Protein AF-A0A8J6CN03-F1 (afdb_monomer)

Structure (mmCIF, N/CA/C/O backbone):
data_AF-A0A8J6CN03-F1
#
_entry.id   AF-A0A8J6CN03-F1
#
loop_
_atom_site.group_PDB
_atom_site.id
_atom_site.type_symbol
_atom_site.label_atom_id
_atom_site.label_alt_id
_atom_site.label_comp_id
_atom_site.label_asym_id
_atom_site.label_entity_id
_atom_site.label_seq_id
_atom_site.pdbx_PDB_ins_code
_atom_site.Cartn_x
_atom_site.Cartn_y
_atom_site.Cartn_z
_atom_site.occupancy
_atom_site.B_iso_or_equiv
_atom_site.auth_seq_id
_atom_site.auth_comp_id
_atom_site.auth_asym_id
_atom_site.auth_atom_id
_atom_site.pdbx_PDB_model_num
ATOM 1 N N . MET A 1 1 ? 6.584 -1.776 4.196 1.00 51.19 1 MET A N 1
ATOM 2 C CA . MET A 1 1 ? 5.212 -1.375 3.812 1.00 51.19 1 MET A CA 1
ATOM 3 C C . MET A 1 1 ? 4.211 -2.172 4.649 1.00 51.19 1 MET A C 1
ATOM 5 O O . MET A 1 1 ? 4.567 -3.265 5.088 1.00 51.19 1 MET A O 1
ATOM 9 N N . PRO A 1 2 ? 3.038 -1.607 4.982 1.00 54.53 2 PRO A N 1
ATOM 10 C CA . PRO A 1 2 ? 2.039 -2.285 5.807 1.00 54.53 2 PRO A CA 1
ATOM 11 C C . PRO A 1 2 ? 1.389 -3.429 5.027 1.00 54.53 2 PRO A C 1
ATOM 13 O O . PRO A 1 2 ? 1.071 -3.254 3.856 1.00 54.53 2 PRO A O 1
ATOM 16 N N . ARG A 1 3 ? 1.198 -4.578 5.688 1.00 66.00 3 ARG A N 1
ATOM 17 C CA . ARG A 1 3 ? 0.538 -5.772 5.122 1.00 66.00 3 ARG A CA 1
ATOM 18 C C . ARG A 1 3 ? -0.981 -5.706 5.140 1.00 66.00 3 ARG A C 1
ATOM 20 O O . ARG A 1 3 ? -1.628 -6.463 4.434 1.00 66.00 3 ARG A O 1
ATOM 27 N N . PHE A 1 4 ? -1.512 -4.804 5.948 1.00 80.81 4 PHE A N 1
ATOM 28 C CA . PHE A 1 4 ? -2.929 -4.660 6.191 1.00 80.81 4 PHE A CA 1
ATOM 29 C C . PHE A 1 4 ? -3.257 -3.180 6.238 1.00 80.81 4 PHE A C 1
ATOM 31 O O . PHE A 1 4 ? -2.470 -2.369 6.743 1.00 80.81 4 PHE A O 1
ATOM 38 N N . TYR A 1 5 ? -4.429 -2.845 5.723 1.00 88.44 5 TYR A N 1
ATOM 39 C CA . TYR A 1 5 ? -4.986 -1.510 5.808 1.00 88.44 5 TYR A CA 1
ATOM 40 C C . TYR A 1 5 ? -6.276 -1.582 6.607 1.00 88.44 5 TYR A C 1
ATOM 42 O O . TYR A 1 5 ? -7.018 -2.558 6.527 1.00 88.44 5 TYR A O 1
ATOM 50 N N . ALA A 1 6 ? -6.539 -0.547 7.392 1.00 91.38 6 ALA A N 1
ATOM 51 C CA . ALA A 1 6 ? -7.754 -0.455 8.177 1.00 91.38 6 ALA A CA 1
ATOM 52 C C . ALA A 1 6 ? -8.271 0.979 8.172 1.00 91.38 6 ALA A C 1
ATOM 54 O O . ALA A 1 6 ? -7.503 1.944 8.188 1.00 91.38 6 ALA A O 1
ATOM 55 N N . ARG A 1 7 ? -9.594 1.115 8.185 1.00 91.69 7 ARG A N 1
ATOM 56 C CA . ARG A 1 7 ? -10.281 2.386 8.379 1.00 91.69 7 ARG A CA 1
ATOM 57 C C . ARG A 1 7 ? -10.673 2.527 9.842 1.00 91.69 7 ARG A C 1
ATOM 59 O O . ARG A 1 7 ? -11.460 1.732 10.348 1.00 91.69 7 ARG A O 1
ATOM 66 N N . ILE A 1 8 ? -10.211 3.593 10.489 1.00 92.06 8 ILE A N 1
ATOM 67 C CA . ILE A 1 8 ? -10.719 3.991 11.806 1.00 92.06 8 ILE A CA 1
ATOM 68 C C . ILE A 1 8 ? -12.149 4.515 11.628 1.00 92.06 8 ILE A C 1
ATOM 70 O O . ILE A 1 8 ? -12.398 5.437 10.849 1.00 92.06 8 ILE A O 1
ATOM 74 N N . ARG A 1 9 ? -13.107 3.892 12.319 1.00 92.00 9 ARG A N 1
ATOM 75 C CA . ARG A 1 9 ? -14.537 4.238 12.273 1.00 92.00 9 ARG A CA 1
ATOM 76 C C . ARG A 1 9 ? -14.964 5.100 13.439 1.00 92.00 9 ARG A C 1
ATOM 78 O O . ARG A 1 9 ? -15.794 5.986 13.270 1.00 92.00 9 ARG A O 1
ATOM 85 N N . LYS A 1 10 ? -14.448 4.786 14.623 1.00 92.00 10 LYS A N 1
ATOM 86 C CA . LYS A 1 10 ? -14.819 5.454 15.863 1.00 92.00 10 LYS A CA 1
ATOM 87 C C . LYS A 1 10 ? -13.639 5.447 16.816 1.00 92.00 10 LYS A C 1
ATOM 89 O O . LYS A 1 10 ? -12.946 4.439 16.931 1.00 92.00 10 LYS A O 1
ATOM 94 N N . ILE A 1 11 ? -13.471 6.566 17.504 1.00 90.88 11 ILE A N 1
ATOM 95 C CA . ILE A 1 11 ? -12.584 6.709 18.651 1.00 90.88 11 ILE A CA 1
ATOM 96 C C . ILE A 1 11 ? -13.496 6.757 19.875 1.00 90.88 11 ILE A C 1
ATOM 98 O O . ILE A 1 11 ? -14.453 7.534 19.894 1.00 90.88 11 ILE A O 1
ATOM 102 N N . PHE A 1 12 ? -13.270 5.881 20.849 1.00 89.19 12 PHE A N 1
ATOM 103 C CA . PHE A 1 12 ? -14.010 5.907 22.107 1.00 89.19 12 PHE A CA 1
ATOM 104 C C . PHE A 1 12 ? -13.306 6.842 23.095 1.00 89.19 12 PHE A C 1
ATOM 106 O O . PHE A 1 12 ? -12.087 6.975 23.075 1.00 89.19 12 PHE A O 1
ATOM 113 N N . SER A 1 13 ? -14.084 7.519 23.936 1.00 78.69 13 SER A N 1
ATOM 114 C CA . SER A 1 13 ? -13.605 8.579 24.831 1.00 78.69 13 SER A CA 1
ATOM 115 C C . SER A 1 13 ? -12.871 8.069 26.079 1.00 78.69 13 SER A C 1
ATOM 117 O O . SER A 1 13 ? -12.106 8.822 26.672 1.00 78.69 13 SER A O 1
ATOM 119 N N . SER A 1 14 ? -13.069 6.810 26.482 1.00 79.00 14 SER A N 1
ATOM 120 C CA . SER A 1 14 ? -12.401 6.205 27.641 1.00 79.00 14 SER A CA 1
ATOM 121 C C . SER A 1 14 ? -11.237 5.307 27.202 1.00 79.00 14 SER A C 1
ATOM 123 O O . SER A 1 14 ? -11.456 4.169 26.780 1.00 79.00 14 SER A O 1
ATOM 125 N N . GLY A 1 15 ? -10.005 5.809 27.317 1.00 77.56 15 GLY A N 1
ATOM 126 C CA . GLY A 1 15 ? -8.786 5.085 26.932 1.00 77.56 15 GLY A CA 1
ATOM 127 C C . GLY A 1 15 ? -8.510 5.082 25.422 1.00 77.56 15 GLY A C 1
ATOM 128 O O . GLY A 1 15 ? -9.285 5.610 24.626 1.00 77.56 15 GLY A O 1
ATOM 129 N N . PHE A 1 16 ? -7.380 4.496 25.005 1.00 80.06 16 PHE A N 1
ATOM 130 C CA . PHE A 1 16 ? -7.104 4.294 23.581 1.00 80.06 16 PHE A CA 1
ATOM 131 C C . PHE A 1 16 ? -7.898 3.087 23.096 1.00 80.06 16 PHE A C 1
ATOM 133 O O . PHE A 1 16 ? -7.398 1.973 23.090 1.00 80.06 16 PHE A O 1
ATOM 140 N N . LYS A 1 17 ? -9.155 3.311 22.724 1.00 90.62 17 LYS A N 1
ATOM 141 C CA . LYS A 1 17 ? -10.013 2.276 22.157 1.00 90.62 17 LYS A CA 1
ATOM 142 C C . LYS A 1 17 ? -10.574 2.759 20.837 1.00 90.62 17 LYS A C 1
ATOM 144 O O . LYS A 1 17 ? -11.171 3.835 20.749 1.00 90.62 17 LYS A O 1
ATOM 149 N N . LEU A 1 18 ? -10.379 1.954 19.804 1.00 93.06 18 LEU A N 1
ATOM 150 C CA . LEU A 1 18 ? -10.766 2.261 18.437 1.00 93.06 18 LEU A CA 1
ATOM 151 C C . LEU A 1 18 ? -11.682 1.171 17.898 1.00 93.06 18 LEU A C 1
ATOM 153 O O . LEU A 1 18 ? -11.439 -0.009 18.123 1.00 93.06 18 LEU A O 1
ATOM 157 N N . LYS A 1 19 ? -12.700 1.569 17.131 1.00 94.25 19 LYS A N 1
ATOM 158 C CA . LYS A 1 19 ? -13.395 0.662 16.213 1.00 94.25 19 LYS A CA 1
ATOM 159 C C . LYS A 1 19 ? -12.769 0.817 14.839 1.00 94.25 19 LYS A C 1
ATOM 161 O O . LYS A 1 19 ? -12.804 1.921 14.282 1.00 94.25 19 LYS A O 1
ATOM 166 N N . ILE A 1 20 ? -12.241 -0.265 14.288 1.00 94.50 20 ILE A N 1
ATOM 167 C CA . ILE A 1 20 ? -11.649 -0.293 12.953 1.00 94.50 20 ILE A CA 1
ATOM 168 C C . ILE A 1 20 ? -12.419 -1.240 12.033 1.00 94.50 20 ILE A C 1
ATOM 170 O O . ILE A 1 20 ? -13.121 -2.141 12.486 1.00 94.50 20 ILE A O 1
ATOM 174 N N . THR A 1 21 ? -12.301 -1.010 10.731 1.00 94.69 21 THR A N 1
ATOM 175 C CA . THR A 1 21 ? -12.733 -1.940 9.685 1.00 94.69 21 THR A CA 1
ATOM 176 C C . THR A 1 21 ? -11.521 -2.269 8.830 1.00 94.69 21 THR A C 1
ATOM 178 O O . THR A 1 21 ? -10.927 -1.350 8.260 1.00 94.69 21 THR A O 1
ATOM 181 N N . TRP A 1 22 ? -11.153 -3.544 8.751 1.00 93.31 22 TRP A N 1
ATOM 182 C CA . TRP A 1 22 ? -10.103 -4.024 7.863 1.00 93.31 22 TRP A CA 1
ATOM 183 C C . TRP A 1 22 ? -10.485 -3.784 6.403 1.00 93.31 22 TRP A C 1
ATOM 185 O O . TRP A 1 22 ? -11.664 -3.785 6.041 1.00 93.31 22 TRP A O 1
ATOM 195 N N . LEU A 1 23 ? -9.481 -3.519 5.577 1.00 91.38 23 LEU A N 1
ATOM 196 C CA . LEU A 1 23 ? -9.635 -3.382 4.139 1.00 91.38 23 LEU A CA 1
ATOM 197 C C . LEU A 1 23 ? -9.075 -4.628 3.465 1.00 91.38 23 LEU A C 1
ATOM 199 O O . LEU A 1 23 ? -7.897 -4.949 3.626 1.00 91.38 23 LEU A O 1
ATOM 203 N N . GLU A 1 24 ? -9.927 -5.297 2.702 1.00 91.00 24 GLU A N 1
ATOM 204 C CA . GLU A 1 24 ? -9.590 -6.502 1.951 1.00 91.00 24 GLU A CA 1
ATOM 205 C C . GLU A 1 24 ? -9.448 -6.162 0.465 1.00 91.00 24 GLU A C 1
ATOM 207 O O . GLU A 1 24 ? -10.206 -5.315 -0.024 1.00 91.00 24 GLU A O 1
ATOM 212 N N . PRO A 1 25 ? -8.495 -6.779 -0.257 1.00 88.75 25 PRO A N 1
ATOM 213 C CA . PRO A 1 25 ? -8.380 -6.612 -1.701 1.00 88.75 25 PRO A CA 1
ATOM 214 C C . PRO A 1 25 ? -9.696 -6.949 -2.413 1.00 88.75 25 PRO A C 1
ATOM 216 O O . PRO A 1 25 ? -10.356 -7.938 -2.096 1.00 88.75 25 PRO A O 1
ATOM 219 N N . ASP A 1 26 ? -10.075 -6.117 -3.376 1.00 88.94 26 ASP A N 1
ATOM 220 C CA . ASP A 1 26 ? -11.262 -6.293 -4.215 1.00 88.94 26 ASP A CA 1
ATOM 221 C C . ASP A 1 26 ? -10.848 -6.190 -5.691 1.00 88.94 26 ASP A C 1
ATOM 223 O O . ASP A 1 26 ? -11.065 -5.144 -6.303 1.00 88.94 26 ASP A O 1
ATOM 227 N N . PRO A 1 27 ? -10.155 -7.218 -6.219 1.00 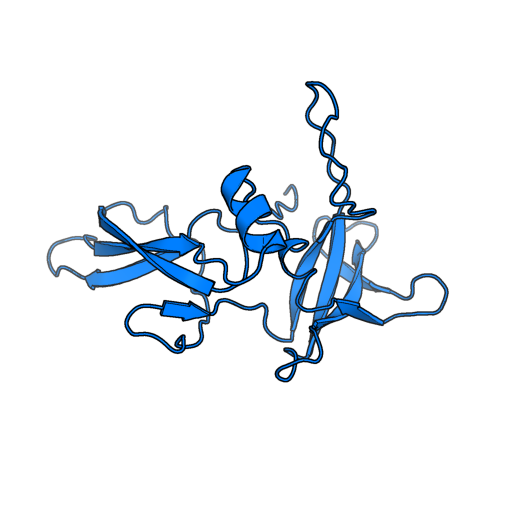85.69 27 PRO A N 1
ATOM 228 C CA . PRO A 1 27 ? -9.559 -7.188 -7.554 1.00 85.69 27 PRO A CA 1
ATOM 229 C C . PRO A 1 27 ? -10.630 -7.125 -8.652 1.00 85.69 27 PRO A C 1
ATOM 231 O O . PRO A 1 27 ? -11.667 -7.780 -8.538 1.00 85.69 27 PRO A O 1
ATOM 234 N N . ASP A 1 28 ? -10.374 -6.356 -9.715 1.00 79.56 28 ASP A N 1
ATOM 235 C CA . ASP A 1 28 ? -11.317 -6.201 -10.838 1.00 79.56 28 ASP A CA 1
ATOM 236 C C . ASP A 1 28 ? -10.898 -7.024 -12.078 1.00 79.56 28 ASP A C 1
ATOM 238 O O . ASP A 1 28 ? -11.761 -7.433 -12.858 1.00 79.56 28 ASP A O 1
ATOM 242 N N . ASP A 1 29 ? -9.597 -7.273 -12.285 1.00 80.31 29 ASP A N 1
ATOM 243 C CA . ASP A 1 29 ? -9.080 -7.999 -13.456 1.00 80.31 29 ASP A CA 1
ATOM 244 C C . ASP A 1 29 ? -8.577 -9.417 -13.143 1.00 80.31 29 ASP A C 1
ATOM 246 O O . ASP A 1 29 ? -8.271 -9.762 -12.004 1.00 80.31 29 ASP A O 1
ATOM 250 N N . ALA A 1 30 ? -8.493 -10.262 -14.176 1.00 79.38 30 ALA A N 1
ATOM 251 C CA . ALA A 1 30 ? -8.153 -11.678 -14.027 1.00 79.38 30 ALA A CA 1
ATOM 252 C C . ALA A 1 30 ? -6.774 -11.916 -13.385 1.00 79.38 30 ALA A C 1
ATOM 254 O O . ALA A 1 30 ? -6.627 -12.865 -12.616 1.00 79.38 30 ALA A O 1
ATOM 255 N N . ASN A 1 31 ? -5.788 -11.053 -13.653 1.00 75.56 31 ASN A N 1
ATOM 256 C CA . ASN A 1 31 ? -4.451 -11.198 -13.078 1.00 75.56 31 ASN A CA 1
ATOM 257 C C . ASN A 1 31 ? -4.457 -10.808 -11.598 1.00 75.56 31 ASN A C 1
ATOM 259 O O . ASN A 1 31 ? -3.830 -11.480 -10.784 1.00 75.56 31 ASN A O 1
ATOM 263 N N . GLU A 1 32 ? -5.175 -9.741 -11.235 1.00 75.94 32 GLU A N 1
ATOM 264 C CA . GLU A 1 32 ? -5.367 -9.351 -9.836 1.00 75.94 32 GLU A CA 1
ATOM 265 C C . GLU A 1 32 ? -6.144 -10.421 -9.048 1.00 75.94 32 GLU A C 1
ATOM 267 O O . GLU A 1 32 ? -5.814 -10.696 -7.894 1.00 75.94 32 GLU A O 1
ATOM 272 N N . ILE A 1 33 ? -7.151 -11.053 -9.664 1.00 82.50 33 ILE A N 1
ATOM 273 C CA . ILE A 1 33 ? -7.916 -12.149 -9.052 1.00 82.50 33 ILE A CA 1
ATOM 274 C C . ILE A 1 33 ? -7.016 -13.362 -8.807 1.00 82.50 33 ILE A C 1
ATOM 276 O O . ILE A 1 33 ? -7.021 -13.889 -7.696 1.00 82.50 33 ILE A O 1
ATOM 280 N N . GLU A 1 34 ? -6.229 -13.787 -9.803 1.00 80.00 34 GLU A N 1
ATOM 281 C CA . GLU A 1 34 ? -5.261 -14.885 -9.650 1.00 80.00 34 GLU A CA 1
ATOM 282 C C . GLU A 1 34 ? -4.241 -14.544 -8.552 1.00 80.00 34 GLU A C 1
ATOM 284 O O . GLU A 1 34 ? -4.022 -15.337 -7.641 1.00 80.00 34 GLU A O 1
ATOM 289 N N . TRP A 1 35 ? -3.706 -13.319 -8.548 1.00 76.81 35 TRP A N 1
ATOM 290 C CA . TRP A 1 35 ? -2.761 -12.845 -7.533 1.00 76.81 35 TRP A CA 1
ATOM 291 C C . TRP A 1 35 ? -3.314 -12.933 -6.107 1.00 76.81 35 TRP A C 1
ATOM 293 O O . TRP A 1 35 ? -2.644 -13.429 -5.197 1.00 76.81 35 TRP A O 1
ATOM 303 N N . VAL A 1 36 ? -4.537 -12.440 -5.899 1.00 79.75 36 VAL A N 1
ATOM 304 C CA . VAL A 1 36 ? -5.211 -12.503 -4.596 1.00 79.75 36 VAL A CA 1
ATOM 305 C C . VAL A 1 36 ? -5.547 -13.948 -4.227 1.00 79.75 36 VAL A C 1
ATOM 307 O O . VAL A 1 36 ? -5.380 -14.324 -3.067 1.00 79.75 36 VAL A O 1
ATOM 310 N N . GLY A 1 37 ? -5.984 -14.759 -5.195 1.00 77.31 37 GLY A N 1
ATOM 311 C CA . GLY A 1 37 ? -6.301 -16.177 -5.011 1.00 77.31 37 GLY A CA 1
ATOM 312 C C . GLY A 1 37 ? -5.105 -17.006 -4.543 1.00 77.31 37 GLY A C 1
ATOM 313 O O . GLY A 1 37 ? -5.259 -17.866 -3.680 1.00 77.31 37 GLY A O 1
ATOM 314 N N . GLU A 1 38 ? -3.905 -16.674 -5.016 1.00 73.94 38 GLU A N 1
ATOM 315 C CA . GLU A 1 38 ? -2.636 -17.278 -4.585 1.00 73.94 38 GLU A CA 1
ATOM 316 C C . GLU A 1 38 ? -2.154 -16.776 -3.205 1.00 73.94 38 GLU A C 1
ATOM 318 O O . GLU A 1 38 ? -1.074 -17.136 -2.732 1.00 73.94 38 GLU A O 1
ATOM 323 N N . GLY A 1 39 ? -2.924 -15.912 -2.533 1.00 71.75 39 GLY A N 1
ATOM 324 C CA . GLY A 1 39 ? -2.565 -15.357 -1.226 1.00 71.75 39 GLY A CA 1
ATOM 325 C C . GLY A 1 39 ? -1.362 -14.411 -1.273 1.00 71.75 39 GLY A C 1
ATOM 326 O O . GLY A 1 39 ? -0.745 -14.128 -0.238 1.00 71.75 39 GLY A O 1
ATOM 327 N N . LEU A 1 40 ? -1.008 -13.915 -2.462 1.00 72.38 40 LEU A N 1
ATOM 328 C CA . LEU A 1 40 ? 0.084 -12.971 -2.623 1.00 72.38 40 LEU A CA 1
ATOM 329 C C . LEU A 1 40 ? -0.312 -11.606 -2.047 1.00 72.38 40 LEU A C 1
ATOM 331 O O . LEU A 1 40 ? -1.471 -11.184 -2.105 1.00 72.38 40 LEU A O 1
ATOM 335 N N . PRO A 1 41 ? 0.642 -10.874 -1.455 1.00 69.25 41 PRO A N 1
ATOM 336 C CA . PRO A 1 41 ? 0.302 -9.680 -0.713 1.00 69.25 41 PRO A CA 1
ATOM 337 C C . PRO A 1 41 ? -0.032 -8.533 -1.681 1.00 69.25 41 PRO A 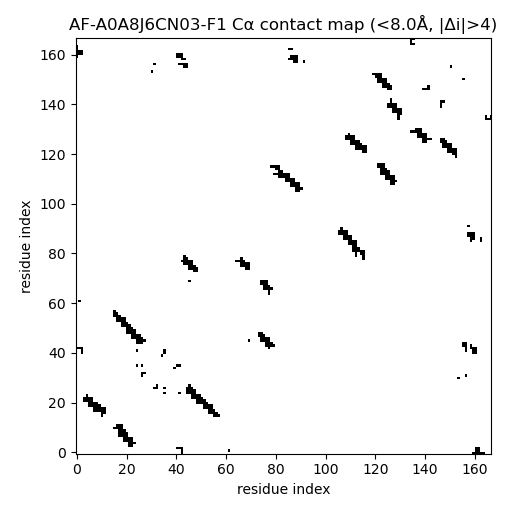C 1
ATOM 339 O O . PRO A 1 41 ? 0.673 -8.304 -2.663 1.00 69.25 41 PRO A O 1
ATOM 342 N N . VAL A 1 42 ? -1.102 -7.791 -1.384 1.00 75.31 42 VAL A N 1
ATOM 343 C CA . VAL A 1 42 ? -1.584 -6.670 -2.209 1.00 75.31 42 VAL A CA 1
ATOM 344 C C . VAL A 1 42 ? -1.275 -5.353 -1.514 1.00 75.31 42 VAL A C 1
ATOM 346 O O . VAL A 1 42 ? -1.599 -5.166 -0.342 1.00 75.31 42 VAL A O 1
ATOM 349 N N . SER A 1 43 ? -0.607 -4.444 -2.221 1.00 73.88 43 SER A N 1
ATOM 350 C CA . SER A 1 43 ? -0.156 -3.159 -1.669 1.00 73.88 43 SER A CA 1
ATOM 351 C C . SER A 1 43 ? -0.867 -1.941 -2.265 1.00 73.88 43 SER A C 1
ATOM 353 O O . SER A 1 43 ? -0.906 -0.872 -1.654 1.00 73.88 43 SER A O 1
ATOM 355 N N . CYS A 1 44 ? -1.427 -2.089 -3.461 1.00 79.56 44 CYS A N 1
ATOM 356 C CA . CYS A 1 44 ? -2.164 -1.056 -4.167 1.00 79.56 44 CYS A CA 1
ATOM 357 C C . CYS A 1 44 ? -3.291 -1.694 -4.976 1.00 79.56 44 CYS A C 1
ATOM 359 O O . CYS A 1 44 ? -3.268 -2.897 -5.225 1.00 79.56 44 CYS A O 1
ATOM 361 N N . GLY A 1 45 ? -4.279 -0.885 -5.344 1.00 81.56 45 GLY A N 1
ATOM 362 C CA . GLY A 1 45 ? -5.465 -1.341 -6.055 1.00 81.56 45 GLY A CA 1
ATOM 363 C C . GLY A 1 45 ? -6.751 -0.983 -5.325 1.00 81.56 45 GLY A C 1
ATOM 364 O O . GLY A 1 45 ? -6.812 -0.023 -4.543 1.00 81.56 45 GLY A O 1
ATOM 365 N N . LYS A 1 46 ? -7.798 -1.744 -5.630 1.00 87.44 46 LYS A N 1
ATOM 366 C CA . LYS A 1 46 ? -9.130 -1.573 -5.065 1.00 87.44 46 LYS A CA 1
ATOM 367 C C . LYS A 1 46 ? -9.289 -2.447 -3.824 1.00 87.44 46 LYS A C 1
ATOM 369 O O . LYS A 1 46 ? -8.830 -3.584 -3.769 1.00 87.44 46 LYS A O 1
ATOM 374 N N . PHE A 1 47 ? -9.926 -1.878 -2.812 1.00 90.19 47 PHE A N 1
ATOM 375 C CA . PHE A 1 47 ? -10.185 -2.515 -1.533 1.00 90.19 47 PHE A CA 1
ATOM 376 C C . PHE A 1 47 ? -11.639 -2.300 -1.123 1.00 90.19 47 PHE A C 1
ATOM 378 O O . PHE A 1 47 ? -12.231 -1.255 -1.413 1.00 90.19 47 PHE A O 1
ATOM 385 N N . LYS A 1 48 ? -12.184 -3.251 -0.371 1.00 92.44 48 LYS A N 1
ATOM 386 C CA . LYS A 1 48 ? -13.517 -3.190 0.238 1.00 92.44 48 LYS A CA 1
ATOM 387 C C . LYS A 1 48 ? -13.440 -3.390 1.746 1.00 92.44 48 LYS A C 1
ATOM 389 O O . LYS A 1 48 ? -12.388 -3.728 2.287 1.00 92.44 48 LYS A O 1
ATOM 394 N N . HIS A 1 49 ? -14.548 -3.154 2.443 1.00 92.75 49 HIS A N 1
ATOM 395 C CA . HIS A 1 49 ? -14.640 -3.494 3.863 1.00 92.75 49 HIS A CA 1
ATOM 396 C C . HIS A 1 49 ? -14.615 -5.001 4.065 1.00 92.75 49 HIS A C 1
ATOM 398 O O . HIS A 1 49 ? -15.467 -5.711 3.542 1.00 92.75 49 HIS A O 1
ATOM 404 N N . GLY A 1 50 ? -13.659 -5.436 4.873 1.00 91.50 50 GLY A N 1
ATOM 405 C CA . GLY A 1 50 ? -13.648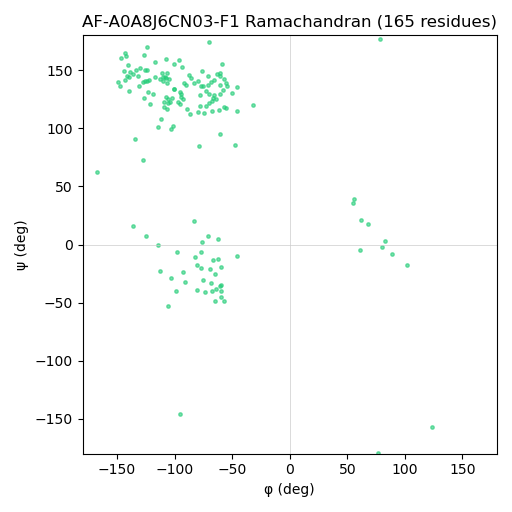 -6.745 5.497 1.00 91.50 50 GLY A CA 1
ATOM 406 C C . GLY A 1 50 ? -14.239 -6.693 6.903 1.00 91.50 50 GLY A C 1
ATOM 407 O O . GLY A 1 50 ? -15.135 -5.896 7.219 1.00 91.50 50 GLY A O 1
ATOM 408 N N . ALA A 1 51 ? -13.684 -7.524 7.780 1.00 92.75 51 ALA A N 1
ATOM 409 C CA . ALA A 1 51 ? -14.091 -7.603 9.176 1.00 92.75 51 ALA A CA 1
ATOM 410 C C . ALA A 1 51 ? -13.894 -6.278 9.938 1.00 92.75 51 ALA A C 1
ATOM 412 O O . ALA A 1 51 ? -12.968 -5.504 9.689 1.00 92.75 51 ALA A O 1
ATOM 413 N N . SER A 1 52 ? -14.776 -6.015 10.904 1.00 94.50 52 SER A N 1
ATOM 414 C CA . SER A 1 52 ? -14.619 -4.906 11.848 1.00 94.50 52 SER A CA 1
ATOM 415 C C . SER A 1 52 ? -14.312 -5.430 13.237 1.00 94.50 52 SER A C 1
ATOM 417 O O . SER A 1 52 ? -14.923 -6.394 13.686 1.00 94.50 52 SER A O 1
ATOM 419 N N . GLU A 1 53 ? -13.428 -4.739 13.941 1.00 94.50 53 GLU A N 1
ATOM 420 C CA . GLU A 1 53 ? -13.014 -5.107 15.290 1.00 94.50 53 GLU A CA 1
ATOM 421 C C . GLU A 1 53 ? -12.818 -3.869 16.163 1.00 94.50 53 GLU A C 1
ATOM 423 O O . GLU A 1 53 ? -12.704 -2.738 15.676 1.00 94.50 53 GLU A O 1
ATOM 428 N N . ASN A 1 54 ? -12.798 -4.098 17.473 1.00 93.56 54 ASN A N 1
ATOM 429 C CA . ASN A 1 54 ? -12.348 -3.102 18.428 1.00 93.56 54 ASN A CA 1
ATOM 430 C C . ASN A 1 54 ? -10.914 -3.439 18.828 1.00 93.56 54 ASN A C 1
ATOM 432 O O . ASN A 1 54 ? -10.633 -4.585 19.165 1.00 93.56 54 ASN A O 1
ATOM 436 N N . THR A 1 55 ? -10.042 -2.441 18.835 1.00 90.88 55 THR A N 1
ATOM 437 C CA . THR A 1 55 ? -8.640 -2.594 19.225 1.00 90.88 55 THR A CA 1
ATOM 438 C C . THR A 1 55 ? -8.244 -1.510 20.213 1.00 90.88 55 THR A C 1
ATOM 440 O O . THR A 1 55 ? -8.720 -0.371 20.142 1.00 90.88 55 THR A O 1
ATOM 443 N N . GLU A 1 56 ? -7.373 -1.886 21.141 1.00 91.19 56 GLU A N 1
ATOM 444 C CA . GLU A 1 56 ? -6.727 -0.988 22.098 1.00 91.19 56 GLU A CA 1
ATOM 445 C C . GLU A 1 56 ? -5.206 -0.912 21.850 1.00 91.19 56 GLU A C 1
ATOM 447 O O . GLU A 1 56 ? -4.493 -0.144 22.498 1.00 91.19 56 GLU A O 1
ATOM 452 N N . ASP A 1 57 ? -4.703 -1.655 20.853 1.00 87.44 57 ASP A N 1
ATOM 453 C CA . ASP A 1 57 ? -3.293 -1.658 20.475 1.00 87.44 57 ASP A CA 1
ATOM 454 C C . ASP A 1 57 ? -2.954 -0.428 19.619 1.00 87.44 57 ASP A C 1
ATOM 456 O O . ASP A 1 57 ? -3.405 -0.258 18.485 1.00 87.44 57 ASP A O 1
ATOM 460 N N . ARG A 1 58 ? -2.119 0.452 20.172 1.00 81.50 58 ARG A N 1
ATOM 461 C CA . ARG A 1 58 ? -1.624 1.660 19.496 1.00 81.50 58 ARG A CA 1
ATOM 462 C C . ARG A 1 58 ? -0.557 1.352 18.456 1.00 81.50 58 ARG A C 1
ATOM 464 O O . ARG A 1 58 ? -0.427 2.094 17.485 1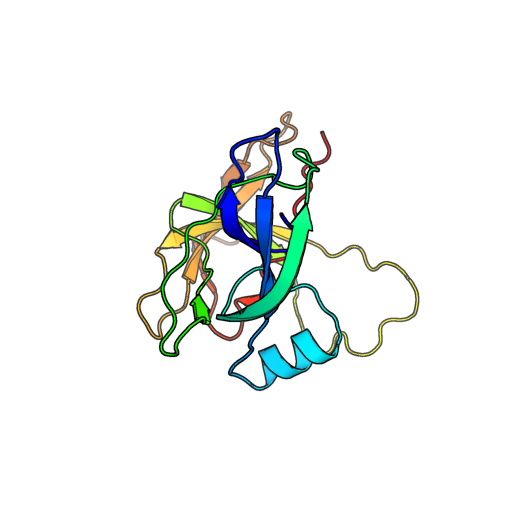.00 81.50 58 ARG A O 1
ATOM 471 N N . LEU A 1 59 ? 0.225 0.299 18.676 1.00 84.00 59 LEU A N 1
ATOM 472 C CA . LEU A 1 59 ? 1.441 0.003 17.923 1.00 84.00 59 LEU A CA 1
ATOM 473 C C . LEU A 1 59 ? 1.149 -0.701 16.595 1.00 84.00 59 LEU A C 1
ATOM 475 O O . LEU A 1 59 ? 2.025 -0.778 15.734 1.00 84.00 59 LEU A O 1
ATOM 479 N N . MET A 1 60 ? -0.090 -1.155 16.384 1.00 84.56 60 MET A N 1
ATOM 480 C CA . MET A 1 60 ? -0.513 -1.743 15.113 1.00 84.56 60 MET A CA 1
ATOM 481 C C . MET A 1 60 ? -0.591 -0.720 13.963 1.00 84.56 60 MET A C 1
ATOM 483 O O . MET A 1 60 ? -0.536 -1.098 12.790 1.00 84.56 60 MET A O 1
ATOM 487 N N . PHE A 1 61 ? -0.702 0.579 14.267 1.00 83.69 61 PHE A N 1
ATOM 488 C CA . PHE A 1 61 ? -0.780 1.639 13.262 1.00 83.69 61 PHE A CA 1
ATOM 489 C C . PHE A 1 61 ? 0.609 2.198 12.958 1.00 83.69 61 PHE A C 1
ATOM 491 O O . PHE A 1 61 ? 1.314 2.666 13.844 1.00 83.69 61 PHE A O 1
ATOM 498 N N . SER A 1 62 ? 0.989 2.198 11.680 1.00 81.69 62 SER A N 1
ATOM 499 C CA . SER A 1 62 ? 2.282 2.740 11.239 1.00 81.69 62 SER A CA 1
ATOM 500 C C . SER A 1 62 ? 2.138 4.082 10.531 1.00 81.69 62 SER A C 1
ATOM 502 O O . SER A 1 62 ? 2.801 5.052 10.893 1.00 81.69 62 SER A O 1
ATOM 504 N N . HIS A 1 63 ? 1.273 4.158 9.518 1.00 80.19 63 HIS A N 1
ATOM 505 C CA . HIS A 1 63 ? 1.182 5.322 8.643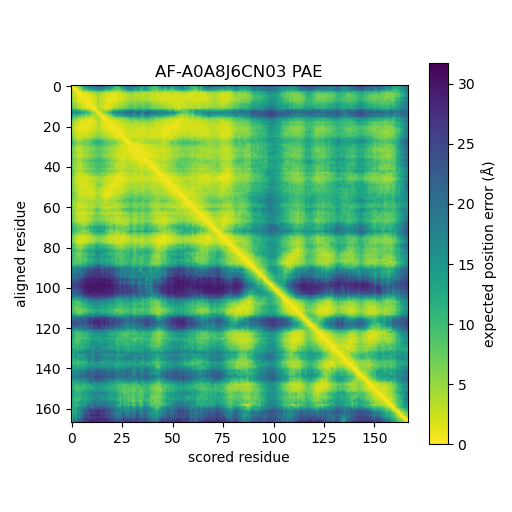 1.00 80.19 63 HIS A CA 1
ATOM 506 C C . HIS A 1 63 ? -0.257 5.611 8.231 1.00 80.19 63 HIS A C 1
ATOM 508 O O . HIS A 1 63 ? -1.015 4.699 7.898 1.00 80.19 63 HIS A O 1
ATOM 514 N N . LEU A 1 64 ? -0.600 6.899 8.171 1.00 82.75 64 LEU A N 1
ATOM 515 C CA . LEU A 1 64 ? -1.807 7.352 7.495 1.00 82.75 64 LEU A CA 1
ATOM 516 C C . LEU A 1 64 ? -1.607 7.243 5.978 1.00 82.75 64 LEU A C 1
ATOM 518 O O . LEU A 1 64 ? -0.589 7.677 5.428 1.00 82.75 64 LEU A O 1
ATOM 522 N N . LEU A 1 65 ? -2.587 6.657 5.299 1.00 79.38 65 LEU A N 1
ATOM 523 C CA . LEU A 1 65 ? -2.582 6.511 3.851 1.00 79.38 65 LEU A CA 1
ATOM 524 C C . LEU A 1 65 ? -3.603 7.444 3.218 1.00 79.38 65 LEU A C 1
ATOM 526 O O . LEU A 1 65 ? -4.693 7.661 3.746 1.00 79.38 65 LEU A O 1
ATOM 530 N N . TYR A 1 66 ? -3.233 7.962 2.053 1.00 80.12 66 TYR A N 1
ATOM 531 C CA . TYR A 1 66 ? -4.168 8.631 1.167 1.00 80.12 66 TYR A CA 1
ATOM 532 C C . TYR A 1 66 ? -4.896 7.577 0.343 1.00 80.12 66 TYR A C 1
ATOM 534 O O . TYR A 1 66 ? -4.282 6.614 -0.119 1.00 80.12 66 TYR A O 1
ATOM 542 N N . TRP A 1 67 ? -6.194 7.776 0.170 1.00 83.94 67 TRP A N 1
ATOM 543 C CA . TRP A 1 67 ? -7.066 6.897 -0.589 1.00 83.94 67 TRP A CA 1
ATOM 544 C C . TRP A 1 67 ? -8.055 7.740 -1.384 1.00 83.94 67 TRP A C 1
ATOM 546 O O . TRP A 1 67 ? -8.379 8.869 -1.007 1.00 83.94 67 TRP A O 1
ATOM 556 N N . GLU A 1 68 ? -8.538 7.168 -2.472 1.00 85.12 68 GLU A N 1
ATOM 557 C CA . GLU A 1 68 ? -9.592 7.730 -3.301 1.00 85.12 68 GLU A CA 1
ATOM 558 C C . GLU A 1 68 ? -10.854 6.894 -3.136 1.00 85.12 68 GLU A C 1
ATOM 560 O O . GLU A 1 68 ? -10.801 5.672 -2.962 1.00 85.12 68 GLU A O 1
ATOM 565 N N . LYS A 1 69 ? -12.012 7.550 -3.153 1.00 84.50 69 LYS A N 1
ATOM 566 C CA . LYS A 1 69 ? -13.286 6.842 -3.064 1.00 84.50 69 LYS A CA 1
ATOM 567 C C . LYS A 1 69 ? -13.467 5.993 -4.319 1.00 84.50 69 LYS A C 1
ATOM 569 O O . LYS A 1 69 ? -13.318 6.493 -5.432 1.00 84.50 69 LYS A O 1
ATOM 574 N N . GLY A 1 70 ? -13.764 4.710 -4.135 1.00 80.56 70 GLY A N 1
ATOM 575 C CA . GLY A 1 70 ? -14.119 3.842 -5.247 1.00 80.56 70 GLY A CA 1
ATOM 576 C C . GLY A 1 70 ? -15.495 4.191 -5.823 1.00 80.56 70 GLY A C 1
ATOM 577 O O . GLY A 1 70 ? -16.218 5.047 -5.310 1.00 80.56 70 GLY A O 1
ATOM 578 N N . THR A 1 71 ? -15.847 3.528 -6.921 1.00 77.81 71 THR A N 1
ATOM 579 C CA . THR A 1 71 ? -17.115 3.735 -7.639 1.00 77.81 71 THR A CA 1
ATOM 580 C C . THR A 1 71 ? -18.319 3.253 -6.832 1.00 77.81 71 THR A C 1
ATOM 582 O O . THR A 1 71 ? -19.388 3.857 -6.890 1.00 77.81 71 THR A O 1
ATOM 585 N N . CYS A 1 72 ? -18.143 2.198 -6.035 1.00 79.00 72 CYS A N 1
ATOM 586 C CA . CYS A 1 72 ? -19.185 1.628 -5.191 1.00 79.00 72 CYS A CA 1
ATOM 587 C C . CYS A 1 72 ? -19.102 2.156 -3.753 1.00 79.00 72 CYS A C 1
ATOM 589 O O . CYS A 1 72 ? -18.051 2.596 -3.272 1.00 79.00 72 CYS A O 1
ATOM 591 N N . ARG A 1 73 ? -20.223 2.070 -3.028 1.00 78.81 73 ARG A N 1
ATOM 592 C CA . ARG A 1 73 ? -20.251 2.352 -1.589 1.00 78.81 73 ARG A CA 1
ATOM 593 C C . ARG A 1 73 ? -19.222 1.463 -0.882 1.00 78.81 73 ARG A C 1
ATOM 595 O O . ARG A 1 73 ? -19.072 0.301 -1.234 1.00 78.81 73 ARG A O 1
ATOM 602 N N . ASP A 1 74 ? -18.507 2.037 0.084 1.00 83.62 74 ASP A N 1
ATOM 603 C CA . ASP A 1 74 ? -17.558 1.306 0.932 1.00 83.62 74 ASP A CA 1
ATOM 604 C C . ASP A 1 74 ? -16.366 0.655 0.195 1.00 83.62 74 ASP A C 1
ATOM 606 O O . ASP A 1 74 ? -15.692 -0.218 0.741 1.00 83.62 74 ASP A O 1
ATOM 610 N N . THR A 1 75 ? -16.048 1.152 -1.006 1.00 88.00 75 THR A N 1
ATOM 611 C CA . THR A 1 75 ? -14.835 0.787 -1.753 1.00 88.00 75 THR A CA 1
ATOM 612 C C . THR A 1 75 ? -13.795 1.908 -1.745 1.00 88.00 75 THR A C 1
ATOM 614 O O . THR A 1 75 ? -14.121 3.102 -1.719 1.00 88.00 75 THR A O 1
ATOM 617 N N . TYR A 1 76 ? -12.526 1.514 -1.759 1.00 87.88 76 TYR A N 1
ATOM 618 C CA . TYR A 1 76 ? -11.356 2.377 -1.627 1.00 87.88 76 TYR A CA 1
ATOM 619 C C . TYR A 1 76 ? -10.371 2.053 -2.733 1.00 87.88 76 TYR A C 1
ATOM 621 O O . TYR A 1 76 ? -10.090 0.890 -2.996 1.00 87.88 76 TYR A O 1
ATOM 629 N N . LYS A 1 77 ? -9.805 3.083 -3.342 1.00 86.06 77 LYS A N 1
ATOM 630 C CA . LYS A 1 77 ? -8.685 2.973 -4.266 1.00 86.06 77 LYS A CA 1
ATOM 631 C C . LYS A 1 77 ? -7.442 3.481 -3.552 1.00 86.06 77 LYS A C 1
ATOM 633 O O . LYS A 1 77 ? -7.387 4.641 -3.141 1.00 86.06 77 LYS A O 1
ATOM 638 N N . ILE A 1 78 ? -6.465 2.605 -3.357 1.00 84.12 78 ILE A N 1
ATOM 639 C CA . ILE A 1 78 ? -5.185 2.951 -2.739 1.00 84.12 78 ILE A CA 1
ATOM 640 C C . ILE A 1 78 ? -4.131 2.835 -3.824 1.00 84.12 78 ILE A C 1
ATOM 642 O O . ILE A 1 78 ? -3.774 1.734 -4.238 1.00 84.12 78 ILE A O 1
ATOM 646 N N . PHE A 1 79 ? -3.630 3.981 -4.273 1.00 77.44 79 PHE A N 1
ATOM 647 C CA . PHE A 1 79 ? -2.582 4.037 -5.279 1.00 77.44 79 PHE A CA 1
ATOM 648 C C . PHE A 1 79 ? -1.373 4.823 -4.787 1.00 77.44 79 PHE A C 1
ATOM 650 O O . PHE A 1 79 ? -1.497 5.747 -3.970 1.00 77.44 79 PHE A O 1
ATOM 657 N N . PRO A 1 80 ? -0.180 4.466 -5.277 1.00 72.69 80 PRO A N 1
ATOM 658 C CA . PRO A 1 80 ? 1.002 5.255 -5.018 1.00 72.69 80 PRO A CA 1
ATOM 659 C C . PRO A 1 80 ? 0.853 6.678 -5.568 1.00 72.69 80 PRO A C 1
ATOM 661 O O . PRO A 1 80 ? 0.379 6.878 -6.683 1.00 72.69 80 PRO A O 1
ATOM 664 N N . ARG A 1 81 ? 1.273 7.679 -4.788 1.00 71.31 81 ARG A N 1
ATOM 665 C CA . ARG A 1 81 ? 1.249 9.090 -5.202 1.00 71.31 81 ARG A CA 1
ATOM 666 C C . ARG A 1 81 ? 2.630 9.552 -5.644 1.00 71.31 81 ARG A C 1
ATOM 668 O O . ARG A 1 81 ? 3.640 9.029 -5.169 1.00 71.31 81 ARG A O 1
ATOM 675 N N . LYS A 1 82 ? 2.647 10.585 -6.490 1.00 76.62 82 LYS A N 1
ATOM 676 C CA . LYS A 1 82 ? 3.861 11.306 -6.889 1.00 76.62 82 LYS A CA 1
ATOM 677 C C . LYS A 1 82 ? 4.742 11.634 -5.678 1.00 76.62 82 LYS A C 1
ATOM 679 O O . LYS A 1 82 ? 4.237 12.073 -4.646 1.00 76.62 82 LYS A O 1
ATOM 684 N N . GLY A 1 83 ? 6.046 11.416 -5.826 1.00 70.38 83 GLY A N 1
ATOM 685 C CA . GLY A 1 83 ? 7.073 11.678 -4.817 1.00 70.38 83 GLY A CA 1
ATOM 686 C C . GLY A 1 83 ? 7.242 10.582 -3.764 1.00 70.38 83 GLY A C 1
ATOM 687 O O . GLY A 1 83 ? 8.035 10.751 -2.842 1.00 70.38 83 GLY A O 1
ATOM 688 N N . ARG A 1 84 ? 6.514 9.458 -3.851 1.00 74.06 84 ARG A N 1
ATOM 689 C CA . ARG A 1 84 ? 6.788 8.291 -2.999 1.00 74.06 84 ARG A CA 1
ATOM 690 C C . ARG A 1 84 ? 7.863 7.401 -3.618 1.00 74.06 84 ARG A C 1
ATOM 692 O O . ARG A 1 84 ? 7.873 7.180 -4.826 1.00 74.06 84 ARG A O 1
ATOM 699 N N . ASN A 1 85 ? 8.697 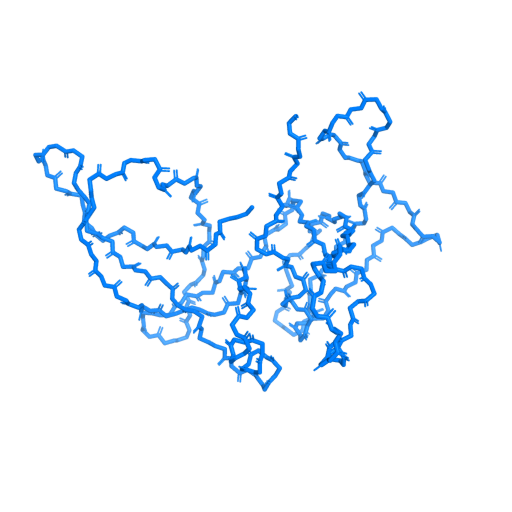6.832 -2.753 1.00 73.94 85 ASN A N 1
ATOM 700 C CA . ASN A 1 85 ? 9.661 5.799 -3.116 1.00 73.94 85 ASN A CA 1
ATOM 701 C C . ASN A 1 85 ? 9.036 4.429 -2.852 1.00 73.94 85 ASN A C 1
ATOM 703 O O . ASN A 1 85 ? 8.567 4.166 -1.741 1.00 73.94 85 ASN A O 1
ATOM 707 N N . LEU A 1 86 ? 9.035 3.564 -3.858 1.00 75.94 86 LEU A N 1
ATOM 708 C CA . LEU A 1 86 ? 8.561 2.189 -3.781 1.00 75.94 86 LEU A CA 1
ATOM 709 C C . LEU A 1 86 ? 9.631 1.219 -4.274 1.00 75.94 86 LEU A C 1
ATOM 711 O O . LEU A 1 86 ? 10.590 1.598 -4.939 1.00 75.94 86 LEU A O 1
ATOM 715 N N . ALA A 1 87 ? 9.456 -0.047 -3.921 1.00 75.44 87 ALA A N 1
ATOM 716 C CA . ALA A 1 87 ? 10.174 -1.141 -4.551 1.00 75.44 87 ALA A CA 1
ATOM 717 C C . ALA A 1 87 ? 9.323 -1.704 -5.700 1.00 75.44 87 ALA A C 1
ATOM 719 O O . ALA A 1 87 ? 8.101 -1.631 -5.651 1.00 75.44 87 ALA A O 1
ATOM 720 N N . LEU A 1 88 ? 9.954 -2.284 -6.706 1.00 74.25 88 LEU A N 1
ATOM 721 C CA . LEU A 1 88 ? 9.332 -3.062 -7.770 1.00 74.25 88 LEU A CA 1
ATOM 722 C C . LEU A 1 88 ? 10.037 -4.408 -7.845 1.00 74.25 88 LEU A C 1
ATOM 724 O O . LEU A 1 88 ? 11.259 -4.461 -7.716 1.00 74.25 88 LEU A O 1
ATOM 728 N N . PHE A 1 89 ? 9.297 -5.494 -8.051 1.00 69.81 89 PHE A N 1
ATOM 729 C CA . PHE A 1 89 ? 9.921 -6.791 -8.310 1.00 69.81 89 PHE A CA 1
ATOM 730 C C . PHE A 1 89 ? 10.712 -6.760 -9.625 1.00 69.81 89 PHE A C 1
ATOM 732 O O . PHE A 1 89 ? 10.172 -6.432 -10.683 1.00 69.81 89 PHE A O 1
ATOM 739 N N . LYS A 1 90 ? 11.993 -7.129 -9.555 1.00 66.06 90 LYS A N 1
ATOM 740 C CA . LYS A 1 90 ? 12.868 -7.276 -10.720 1.00 66.06 90 LYS A CA 1
ATOM 741 C C . LYS A 1 90 ? 12.598 -8.615 -11.408 1.00 66.06 90 LYS A C 1
ATOM 743 O O . LYS A 1 90 ? 12.430 -9.623 -10.728 1.00 66.06 90 LYS A O 1
ATOM 748 N N . ASN A 1 91 ? 12.607 -8.635 -12.744 1.00 58.16 91 ASN A N 1
ATOM 749 C CA . ASN A 1 91 ? 12.395 -9.843 -13.560 1.00 58.16 91 ASN A CA 1
ATOM 750 C C . ASN A 1 91 ? 11.073 -10.575 -13.250 1.00 58.16 91 ASN A C 1
ATOM 752 O O . ASN A 1 91 ? 11.019 -11.803 -13.212 1.00 58.16 91 ASN A O 1
ATOM 756 N N . TRP A 1 92 ? 10.008 -9.810 -13.008 1.00 59.16 92 TRP A N 1
ATOM 757 C CA . TRP A 1 92 ? 8.674 -10.346 -12.758 1.00 59.16 92 TRP A CA 1
ATOM 758 C C . TRP A 1 92 ? 8.153 -11.175 -13.950 1.00 59.16 92 TRP A C 1
ATOM 760 O O . TRP A 1 92 ? 8.132 -10.685 -15.079 1.00 59.16 92 TRP A O 1
ATOM 770 N N . ASN A 1 93 ? 7.677 -12.400 -13.693 1.00 54.25 93 ASN A N 1
ATOM 771 C CA . ASN A 1 93 ? 6.935 -13.224 -14.651 1.00 54.25 93 ASN A CA 1
ATOM 772 C C . ASN A 1 93 ? 5.776 -13.935 -13.931 1.00 54.25 93 ASN A C 1
ATOM 774 O O . ASN A 1 93 ? 5.987 -14.555 -12.890 1.00 54.25 93 ASN A O 1
ATOM 778 N N . ILE A 1 94 ? 4.572 -13.884 -14.515 1.00 50.56 94 ILE A N 1
ATOM 779 C CA . ILE A 1 94 ? 3.367 -14.580 -14.024 1.00 50.56 94 ILE A CA 1
ATOM 780 C C . ILE A 1 94 ? 3.553 -16.110 -13.973 1.00 50.56 94 ILE A C 1
ATOM 782 O O . ILE A 1 94 ? 2.868 -16.798 -13.227 1.00 50.56 94 ILE A O 1
ATOM 786 N N . ASN A 1 95 ? 4.538 -16.638 -14.711 1.00 48.81 95 ASN A N 1
ATOM 787 C CA 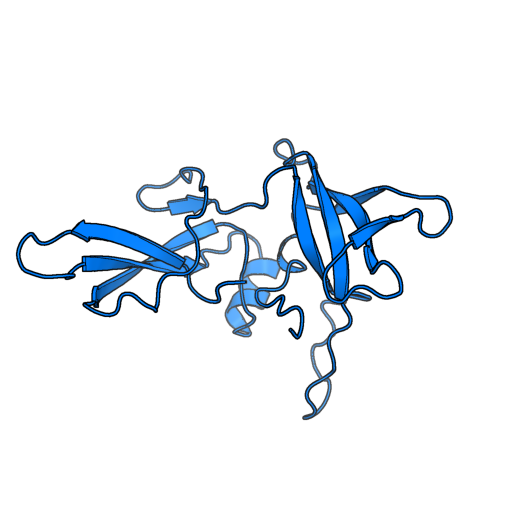. ASN A 1 95 ? 4.959 -18.040 -14.708 1.00 48.81 95 ASN A CA 1
ATOM 788 C C . ASN A 1 95 ? 5.930 -18.419 -13.572 1.00 48.81 95 ASN A C 1
ATOM 790 O O . ASN A 1 95 ? 6.551 -19.476 -13.640 1.00 48.81 95 ASN A O 1
ATOM 794 N N . TRP A 1 96 ? 6.022 -17.652 -12.478 1.00 56.47 96 TRP A N 1
ATOM 795 C CA . TRP A 1 96 ? 6.658 -18.123 -11.226 1.00 56.47 96 TRP A CA 1
ATOM 796 C C . TRP A 1 96 ? 5.923 -19.343 -10.604 1.00 56.47 96 TRP A C 1
ATOM 798 O O . TRP A 1 96 ? 6.293 -19.830 -9.544 1.00 56.47 96 TRP A O 1
ATOM 808 N N . LYS A 1 97 ? 4.907 -19.881 -11.291 1.00 49.75 97 LYS A N 1
ATOM 809 C CA . LYS A 1 97 ? 3.958 -20.948 -10.936 1.00 49.75 97 LYS A CA 1
ATOM 810 C C . LYS A 1 97 ? 4.517 -22.226 -10.286 1.00 49.75 97 LYS A C 1
ATOM 812 O O . LYS A 1 97 ? 3.722 -23.029 -9.818 1.00 49.75 97 LYS A O 1
ATOM 817 N N . SER A 1 98 ? 5.826 -22.463 -10.220 1.00 43.97 98 SER A N 1
ATOM 818 C CA . SER A 1 98 ? 6.357 -23.719 -9.667 1.00 43.97 98 SER A CA 1
ATOM 819 C C . SER A 1 98 ? 7.868 -23.680 -9.406 1.00 43.97 98 SER A C 1
ATOM 821 O O . SER A 1 98 ? 8.636 -24.423 -10.016 1.00 43.97 98 SER A O 1
ATOM 823 N N . GLY A 1 99 ? 8.325 -22.803 -8.513 1.00 38.16 99 GLY A N 1
ATOM 824 C CA . GLY A 1 99 ? 9.698 -22.816 -7.998 1.00 38.16 99 GLY A CA 1
ATOM 825 C C . GLY A 1 99 ? 9.741 -23.401 -6.590 1.00 38.16 99 GLY A C 1
ATOM 826 O O . GLY A 1 99 ? 9.420 -22.714 -5.629 1.00 38.16 99 GLY A O 1
ATOM 827 N N . SER A 1 100 ? 10.107 -24.674 -6.479 1.00 38.31 100 SER A N 1
ATOM 828 C CA . SER A 1 100 ? 10.266 -25.452 -5.244 1.00 38.31 100 SER A CA 1
ATOM 829 C C . SER A 1 100 ? 10.740 -24.657 -4.014 1.00 38.31 100 SER A C 1
ATOM 831 O O . SER A 1 100 ? 11.862 -24.155 -4.003 1.00 38.31 100 SER A O 1
ATOM 833 N N . GLY A 1 101 ? 9.925 -24.649 -2.954 1.00 38.88 101 GLY A N 1
ATOM 834 C CA . GLY A 1 101 ? 10.331 -24.900 -1.558 1.00 38.88 101 GLY A CA 1
ATOM 835 C C . GLY A 1 101 ? 11.353 -23.993 -0.863 1.00 38.88 101 GLY A C 1
ATOM 836 O O . GLY A 1 101 ? 11.565 -24.161 0.331 1.00 38.88 101 GLY A O 1
ATOM 837 N N . ASN A 1 102 ? 11.965 -23.027 -1.535 1.00 37.94 102 ASN A N 1
ATOM 838 C CA . ASN A 1 102 ? 12.964 -22.148 -0.948 1.00 37.94 102 ASN A CA 1
ATOM 839 C C . ASN A 1 102 ? 12.512 -20.710 -1.126 1.00 37.94 102 ASN A C 1
ATOM 841 O O . ASN A 1 102 ? 12.139 -20.316 -2.224 1.00 37.94 102 ASN A O 1
ATOM 845 N N . TYR A 1 103 ? 12.561 -19.937 -0.038 1.00 45.06 103 TYR A N 1
ATOM 846 C CA . TYR A 1 103 ? 12.387 -18.486 0.002 1.00 45.06 103 TYR A CA 1
ATOM 847 C C . TYR A 1 103 ? 13.229 -17.817 -1.084 1.00 45.06 103 TYR A C 1
ATOM 849 O O . TYR A 1 103 ? 14.378 -17.427 -0.866 1.00 45.06 103 TYR A O 1
ATOM 857 N N . GLN A 1 104 ? 12.672 -17.724 -2.281 1.00 49.72 104 GLN A N 1
ATOM 858 C CA . GLN A 1 104 ? 13.356 -17.170 -3.421 1.00 49.72 104 GLN A CA 1
ATOM 859 C C . GLN A 1 104 ? 13.526 -15.691 -3.090 1.00 49.72 104 GLN A C 1
ATOM 861 O O . GLN A 1 104 ? 12.553 -14.981 -2.827 1.00 49.72 104 GLN A O 1
ATOM 866 N N . LYS A 1 105 ? 14.783 -15.262 -2.933 1.00 53.47 105 LYS A N 1
ATOM 867 C CA . LYS A 1 105 ? 15.127 -13.877 -2.615 1.00 53.47 105 LYS A CA 1
ATOM 868 C C . LYS A 1 105 ? 14.602 -13.024 -3.758 1.00 53.47 105 LYS A C 1
ATOM 870 O O . LYS A 1 105 ? 15.251 -12.907 -4.789 1.00 53.47 105 LYS A O 1
ATOM 875 N N . TYR A 1 106 ? 13.407 -12.480 -3.579 1.00 58.38 106 TYR A N 1
ATOM 876 C CA . TYR A 1 106 ? 12.832 -11.531 -4.506 1.00 58.38 106 TYR A CA 1
ATOM 877 C C . TYR A 1 106 ? 13.823 -10.379 -4.674 1.00 58.38 106 TYR A C 1
ATOM 879 O O . TYR A 1 106 ? 14.183 -9.714 -3.699 1.00 58.38 106 TYR A O 1
ATOM 887 N N . GLU A 1 107 ? 14.320 -10.192 -5.892 1.00 65.81 107 GLU A N 1
ATOM 888 C CA . GLU A 1 107 ? 15.115 -9.019 -6.221 1.00 65.81 107 GLU A CA 1
ATOM 889 C C . GLU A 1 107 ? 14.172 -7.833 -6.408 1.00 65.81 107 GLU A C 1
ATOM 891 O O . GLU A 1 107 ? 13.118 -7.948 -7.039 1.00 65.81 107 GLU A O 1
ATOM 896 N N . TYR A 1 108 ? 14.558 -6.689 -5.852 1.00 70.75 108 TYR A N 1
ATOM 897 C CA . TYR A 1 108 ? 13.771 -5.467 -5.909 1.00 70.75 108 TYR A CA 1
ATOM 898 C C . TYR A 1 108 ? 14.571 -4.351 -6.562 1.00 70.75 108 TYR A C 1
ATOM 900 O O . TYR A 1 108 ? 15.761 -4.187 -6.291 1.00 70.75 108 TYR A O 1
ATOM 908 N N . GLU A 1 109 ? 13.894 -3.547 -7.368 1.00 76.06 109 GLU A N 1
ATOM 909 C CA . GLU A 1 109 ? 14.391 -2.273 -7.872 1.00 76.06 109 GLU A CA 1
ATOM 910 C C . GLU A 1 109 ? 13.672 -1.141 -7.152 1.00 76.06 109 GLU A C 1
ATOM 912 O O . GLU A 1 109 ? 12.471 -1.220 -6.904 1.00 76.06 109 GLU A O 1
ATOM 917 N N . PHE A 1 110 ? 14.401 -0.091 -6.784 1.00 77.38 110 PHE A N 1
ATOM 918 C CA . PHE A 1 110 ? 13.793 1.074 -6.155 1.00 77.38 110 PHE A CA 1
ATOM 919 C C . PHE A 1 110 ? 13.378 2.063 -7.214 1.00 77.38 110 PHE A C 1
ATOM 921 O O . PHE A 1 110 ? 14.131 2.335 -8.150 1.00 77.38 110 PHE A O 1
ATOM 928 N N . VAL A 1 111 ? 12.187 2.616 -7.034 1.00 81.56 111 VAL A N 1
ATOM 929 C CA . VAL A 1 111 ? 11.656 3.622 -7.930 1.00 81.56 111 VAL A CA 1
ATOM 930 C C . VAL A 1 111 ? 10.951 4.746 -7.190 1.00 81.56 111 VAL A C 1
ATOM 932 O O . VAL A 1 111 ? 10.345 4.541 -6.140 1.00 81.56 111 VAL A O 1
ATOM 935 N N . GLU A 1 112 ? 11.018 5.940 -7.757 1.00 82.06 112 GLU A N 1
ATOM 936 C CA . GLU A 1 112 ? 10.247 7.109 -7.342 1.00 82.06 112 GLU A CA 1
ATOM 937 C C . GLU A 1 112 ? 9.056 7.284 -8.284 1.00 82.06 112 GLU A C 1
ATOM 939 O O . GLU A 1 112 ? 9.225 7.246 -9.500 1.00 82.06 112 GLU A O 1
ATOM 944 N N . ILE A 1 113 ? 7.854 7.523 -7.760 1.00 80.19 113 ILE A N 1
ATOM 945 C CA . ILE A 1 113 ? 6.694 7.837 -8.607 1.00 80.19 113 ILE A CA 1
ATOM 946 C C . ILE A 1 113 ? 6.775 9.287 -9.070 1.00 80.19 113 ILE A C 1
ATOM 948 O O . ILE A 1 113 ? 6.721 10.210 -8.256 1.00 80.19 113 ILE A O 1
ATOM 952 N N . LEU A 1 114 ? 6.838 9.501 -10.380 1.00 78.19 114 LEU A N 1
ATOM 953 C CA . LEU A 1 114 ? 6.914 10.833 -10.976 1.00 78.19 114 LEU A CA 1
ATOM 954 C C . LEU A 1 114 ? 5.543 11.421 -11.305 1.00 78.19 114 LEU A C 1
ATOM 956 O O . LEU A 1 114 ? 5.355 12.637 -11.209 1.00 78.19 114 LEU A O 1
ATOM 960 N N . SER A 1 115 ? 4.575 10.578 -11.653 1.00 72.56 115 SER A N 1
ATOM 961 C CA . SER A 1 115 ? 3.193 10.984 -11.895 1.00 72.56 115 SER A CA 1
ATOM 962 C C . SER A 1 115 ? 2.234 9.868 -11.482 1.00 72.56 115 SER A C 1
ATOM 964 O O . SER A 1 115 ? 2.481 8.687 -11.718 1.00 72.56 115 SER A O 1
ATOM 966 N N . GLY A 1 116 ? 1.149 10.250 -10.799 1.00 59.38 116 GLY A N 1
ATOM 967 C CA . GLY A 1 116 ? 0.016 9.354 -10.585 1.00 59.38 116 GLY A CA 1
ATOM 968 C C . GLY A 1 116 ? -0.708 9.230 -11.916 1.00 59.38 116 GLY A C 1
ATOM 969 O O . GLY A 1 116 ? -1.101 10.252 -12.475 1.00 59.38 116 GLY A O 1
ATOM 970 N N . GLY A 1 117 ? -0.785 8.014 -12.448 1.00 53.44 117 GLY A N 1
ATOM 971 C CA . GLY A 1 117 ? -1.330 7.760 -13.774 1.00 53.44 117 GLY A CA 1
ATOM 972 C C . GLY A 1 117 ? -2.686 8.418 -13.989 1.00 53.44 117 GLY A C 1
ATOM 973 O O . GLY A 1 117 ? -3.592 8.265 -13.172 1.00 53.44 117 GLY A O 1
ATOM 974 N N . VAL A 1 118 ? -2.822 9.126 -15.108 1.00 46.94 118 VAL A N 1
ATOM 975 C CA . VAL A 1 118 ? -4.130 9.479 -15.670 1.00 46.94 118 VAL A CA 1
ATOM 976 C C . VAL A 1 118 ? -4.856 8.167 -15.995 1.00 46.94 118 VAL A C 1
ATOM 978 O O . VAL A 1 118 ? -4.198 7.187 -16.359 1.00 46.94 118 VAL A O 1
ATOM 981 N N . GLU A 1 119 ? -6.183 8.113 -15.830 1.00 50.31 119 GLU A N 1
ATOM 982 C CA . GLU A 1 119 ? -6.978 6.913 -16.130 1.00 50.31 119 GLU A CA 1
ATOM 983 C C . GLU A 1 119 ? -6.576 6.316 -17.492 1.00 50.31 119 GLU A C 1
ATOM 985 O O . GLU A 1 119 ? -6.713 6.952 -18.532 1.00 50.31 119 GLU A O 1
ATOM 990 N N . GLY A 1 120 ? -6.021 5.098 -17.465 1.00 54.31 120 GLY A N 1
ATOM 991 C CA . GLY A 1 120 ? -5.597 4.346 -18.653 1.00 54.31 120 GLY A CA 1
ATOM 992 C C . GLY A 1 120 ? -4.093 4.344 -18.967 1.00 54.31 120 GLY A C 1
ATOM 993 O O . GLY A 1 120 ? -3.652 3.441 -19.668 1.00 54.31 120 GLY A O 1
ATOM 994 N N . ALA A 1 121 ? -3.284 5.264 -18.424 1.00 62.34 121 ALA A N 1
ATOM 995 C CA . ALA A 1 121 ? -1.897 5.467 -18.884 1.00 62.34 121 ALA A CA 1
ATOM 996 C C . ALA A 1 121 ? -0.789 4.768 -18.059 1.00 62.34 121 ALA A C 1
ATOM 998 O O . ALA A 1 121 ? 0.369 4.780 -18.464 1.00 62.34 121 ALA A O 1
ATOM 999 N N . GLY A 1 122 ? -1.110 4.136 -16.922 1.00 71.06 122 GLY A N 1
ATOM 1000 C CA . GLY A 1 122 ? -0.100 3.551 -16.021 1.00 71.06 122 GLY A CA 1
ATOM 1001 C C . GLY A 1 122 ? 0.630 4.597 -15.165 1.00 71.06 122 GLY A C 1
ATOM 1002 O O . GLY A 1 122 ? 0.315 5.782 -15.214 1.00 71.06 122 GLY A O 1
ATOM 1003 N N . ILE A 1 123 ? 1.575 4.167 -14.326 1.00 76.00 123 ILE A N 1
ATOM 1004 C CA . ILE A 1 123 ? 2.320 5.043 -13.404 1.00 76.00 123 ILE A CA 1
ATOM 1005 C C . ILE A 1 123 ? 3.722 5.287 -13.956 1.00 76.00 123 ILE A C 1
ATOM 1007 O O . ILE A 1 123 ? 4.486 4.340 -14.137 1.00 76.00 123 ILE A O 1
ATOM 1011 N N . GLN A 1 124 ? 4.090 6.552 -14.174 1.00 81.31 124 GLN A N 1
ATOM 1012 C CA . GLN A 1 124 ? 5.466 6.893 -14.526 1.00 81.31 124 GLN A CA 1
ATOM 1013 C C . GLN A 1 124 ? 6.344 6.861 -13.279 1.00 81.31 124 GLN A C 1
ATOM 1015 O O . GLN A 1 124 ? 6.044 7.505 -12.265 1.00 81.31 124 GLN A O 1
ATOM 1020 N N . VAL A 1 125 ? 7.453 6.141 -13.371 1.00 83.88 125 VAL A N 1
ATOM 1021 C CA . VAL A 1 125 ? 8.404 5.957 -12.283 1.00 83.88 125 VAL A CA 1
ATOM 1022 C C . VAL A 1 125 ? 9.835 6.240 -12.748 1.00 83.88 125 VAL A C 1
ATOM 1024 O O . VAL A 1 125 ? 10.152 6.081 -13.924 1.00 83.88 125 VAL A O 1
ATOM 1027 N N . ALA A 1 126 ? 10.697 6.668 -11.829 1.00 84.19 126 ALA A N 1
ATOM 1028 C CA . ALA A 1 126 ? 12.128 6.871 -12.052 1.00 84.19 126 ALA A CA 1
ATOM 1029 C C . ALA A 1 126 ? 12.944 5.861 -11.258 1.00 84.19 126 ALA A C 1
ATOM 1031 O O . ALA A 1 126 ? 12.607 5.589 -10.107 1.00 84.19 126 ALA A O 1
ATOM 1032 N N . TYR A 1 127 ? 14.039 5.357 -11.821 1.00 83.88 127 TYR A N 1
ATOM 1033 C CA . TYR A 1 127 ? 14.929 4.465 -11.082 1.00 83.88 127 TYR A CA 1
ATOM 1034 C C . TYR A 1 127 ? 15.660 5.197 -9.956 1.00 83.88 127 TYR A C 1
ATOM 1036 O O . TYR A 1 127 ? 16.154 6.317 -10.109 1.00 83.88 127 TYR A O 1
ATOM 1044 N N . LEU A 1 128 ? 15.777 4.511 -8.825 1.00 82.62 128 LEU A N 1
ATOM 1045 C CA . LEU A 1 128 ? 16.528 4.939 -7.660 1.00 82.62 128 LEU A CA 1
ATOM 1046 C C . LEU A 1 128 ? 17.642 3.931 -7.370 1.00 82.62 128 LEU A C 1
ATOM 1048 O O . LEU A 1 128 ? 17.390 2.734 -7.234 1.00 82.62 128 LEU A O 1
ATOM 1052 N N . ASN A 1 129 ? 18.869 4.422 -7.207 1.00 82.19 129 ASN A N 1
ATOM 1053 C CA . ASN A 1 129 ? 19.994 3.623 -6.730 1.00 82.19 129 ASN A CA 1
ATOM 1054 C C . ASN A 1 129 ? 20.358 4.008 -5.301 1.00 82.19 129 ASN A C 1
ATOM 1056 O O . ASN A 1 129 ? 20.304 5.176 -4.913 1.00 82.19 129 ASN A O 1
ATOM 1060 N N . LYS A 1 130 ? 20.747 3.003 -4.514 1.00 80.81 130 LYS A N 1
ATOM 1061 C CA . LYS A 1 130 ? 21.257 3.208 -3.161 1.00 80.81 130 LYS A CA 1
ATOM 1062 C C . LYS A 1 130 ? 22.593 3.946 -3.234 1.00 80.81 130 LYS A C 1
ATOM 1064 O O . LYS A 1 130 ? 23.516 3.491 -3.908 1.00 80.81 130 LYS A O 1
ATOM 1069 N N . VAL A 1 131 ? 22.703 5.060 -2.519 1.00 79.69 131 VAL A N 1
ATOM 1070 C CA . VAL A 1 131 ? 23.947 5.831 -2.448 1.00 79.69 131 VAL A CA 1
ATOM 1071 C C . VAL A 1 131 ? 24.974 5.041 -1.636 1.00 79.69 131 VAL A C 1
ATOM 1073 O O . VAL A 1 131 ? 24.688 4.573 -0.530 1.00 79.69 131 VAL A O 1
ATOM 1076 N N . LYS A 1 132 ? 26.183 4.873 -2.185 1.00 81.38 132 LYS A N 1
ATOM 1077 C CA . LYS A 1 132 ? 27.272 4.142 -1.522 1.00 81.38 132 LYS A CA 1
ATOM 1078 C C . LYS A 1 132 ? 27.590 4.788 -0.167 1.00 81.38 132 LYS A C 1
ATOM 1080 O O . LYS A 1 132 ? 27.730 6.001 -0.079 1.00 81.38 132 LYS A O 1
ATOM 1085 N N . GLY A 1 133 ? 27.713 3.968 0.878 1.00 78.25 133 GLY A N 1
ATOM 1086 C CA . GLY A 1 133 ? 28.007 4.424 2.244 1.00 78.25 133 GLY A CA 1
ATOM 1087 C C . GLY A 1 133 ? 26.779 4.773 3.090 1.00 78.25 133 GLY A C 1
ATOM 1088 O O . GLY A 1 133 ? 26.914 4.938 4.296 1.00 78.25 133 GLY A O 1
ATOM 1089 N N . PHE A 1 134 ? 25.579 4.810 2.505 1.00 68.75 134 PHE A N 1
ATOM 1090 C CA . PHE A 1 134 ? 24.337 5.042 3.240 1.00 68.75 134 PHE A CA 1
ATOM 1091 C C . PHE A 1 134 ? 23.479 3.786 3.276 1.00 68.75 134 PHE A C 1
ATOM 1093 O O . PHE A 1 134 ? 23.464 3.011 2.326 1.00 68.75 134 PHE A O 1
ATOM 1100 N N . VAL A 1 135 ? 22.729 3.583 4.360 1.00 66.12 135 VAL A N 1
ATOM 1101 C CA . VAL A 1 135 ? 21.860 2.405 4.521 1.00 66.12 135 VAL A CA 1
ATOM 1102 C C . VAL A 1 135 ? 20.536 2.569 3.762 1.00 66.12 135 VAL A C 1
ATOM 1104 O O . VAL A 1 135 ? 20.082 1.617 3.123 1.00 66.12 135 VAL A O 1
ATOM 1107 N N . SER A 1 136 ? 19.965 3.777 3.770 1.00 67.62 136 SER A N 1
ATOM 1108 C CA . SER A 1 136 ? 18.608 4.074 3.281 1.00 67.62 136 SER A CA 1
ATOM 1109 C C . SER A 1 136 ? 18.498 5.348 2.429 1.00 67.62 136 SER A C 1
ATOM 1111 O O . SER A 1 136 ? 17.392 5.840 2.208 1.00 67.62 136 SER A O 1
ATOM 1113 N N . VAL A 1 137 ? 19.619 5.881 1.930 1.00 72.31 137 VAL A N 1
ATOM 1114 C CA . VAL A 1 137 ? 19.618 7.042 1.026 1.00 72.31 137 VAL A CA 1
ATOM 1115 C C . VAL A 1 137 ? 19.645 6.561 -0.418 1.00 72.31 137 VAL A C 1
ATOM 1117 O O . VAL A 1 137 ? 20.479 5.736 -0.796 1.00 72.31 137 VAL A O 1
ATOM 1120 N N . PHE A 1 138 ? 18.724 7.093 -1.214 1.00 79.12 138 PHE A N 1
ATOM 1121 C CA . PHE A 1 138 ? 18.538 6.744 -2.614 1.00 79.12 138 PHE A CA 1
ATOM 1122 C C . PHE A 1 138 ? 18.598 7.998 -3.479 1.00 79.12 138 PHE A C 1
ATOM 1124 O O . PHE A 1 138 ? 18.058 9.035 -3.097 1.00 79.12 138 PHE A O 1
ATOM 1131 N N . SER A 1 139 ? 19.229 7.893 -4.644 1.00 79.94 139 SER A N 1
ATOM 1132 C CA . SER A 1 139 ? 19.313 8.968 -5.633 1.00 79.94 139 SER A CA 1
ATOM 1133 C C . SER A 1 139 ? 18.806 8.491 -6.987 1.00 79.94 139 SER A C 1
ATOM 1135 O O . SER A 1 139 ? 18.958 7.314 -7.330 1.00 79.94 139 SER A O 1
ATOM 1137 N N . ARG A 1 140 ? 18.247 9.412 -7.780 1.00 81.62 140 ARG A N 1
ATOM 1138 C CA . ARG A 1 140 ? 17.860 9.126 -9.166 1.00 81.62 140 ARG A CA 1
ATOM 1139 C C . ARG A 1 140 ? 19.054 8.624 -9.966 1.00 81.62 140 ARG A C 1
ATOM 1141 O O . ARG A 1 140 ? 20.182 9.075 -9.771 1.00 81.62 140 ARG A O 1
ATOM 1148 N N . THR A 1 141 ? 18.798 7.668 -10.844 1.00 79.00 141 THR A N 1
ATOM 1149 C CA . THR A 1 141 ? 19.828 7.020 -11.653 1.00 79.00 141 THR A CA 1
ATOM 1150 C C . THR A 1 141 ? 19.270 6.707 -13.036 1.00 79.00 141 THR A C 1
ATOM 1152 O O . THR A 1 141 ? 18.073 6.463 -13.176 1.00 79.00 141 THR A O 1
ATOM 1155 N N . SER A 1 142 ? 20.125 6.713 -14.055 1.00 76.50 142 SER A N 1
ATOM 1156 C CA . SER A 1 142 ? 19.773 6.215 -15.381 1.00 76.50 142 SER A CA 1
ATOM 1157 C C . SER A 1 142 ? 20.234 4.768 -15.514 1.00 76.50 142 SER A C 1
ATOM 1159 O O . SER A 1 142 ? 21.373 4.421 -15.196 1.00 76.50 142 SER A O 1
ATOM 1161 N N . LYS A 1 143 ? 19.339 3.900 -15.981 1.00 66.75 143 LYS A N 1
ATOM 1162 C CA . LYS A 1 143 ? 19.645 2.508 -16.302 1.00 66.75 143 LYS A CA 1
ATOM 1163 C C . LYS A 1 143 ? 19.597 2.372 -17.820 1.00 66.75 143 LYS A C 1
ATOM 1165 O O . LYS A 1 143 ? 18.568 2.631 -18.430 1.00 66.75 143 LYS A O 1
ATOM 1170 N N . ASN A 1 144 ? 20.719 2.012 -18.442 1.00 63.69 144 ASN A N 1
ATOM 1171 C CA . ASN A 1 144 ? 20.847 1.900 -19.905 1.00 63.69 144 ASN A CA 1
ATOM 1172 C C . ASN A 1 144 ? 20.450 3.183 -20.673 1.00 63.69 144 ASN A C 1
ATOM 1174 O O . ASN A 1 144 ? 19.855 3.107 -21.742 1.00 63.69 144 ASN A O 1
ATOM 1178 N N . GLY A 1 145 ? 20.743 4.365 -20.118 1.00 66.50 145 GLY A N 1
ATOM 1179 C CA . GLY A 1 145 ? 20.399 5.655 -20.736 1.00 66.50 145 GLY A CA 1
ATOM 1180 C C . GLY A 1 145 ? 18.948 6.104 -20.534 1.00 66.50 145 GLY A C 1
ATOM 1181 O O . GLY A 1 145 ? 18.608 7.214 -20.927 1.00 66.50 145 GLY A O 1
ATOM 1182 N N . VAL A 1 146 ? 18.119 5.289 -19.875 1.00 68.50 146 VAL A N 1
ATOM 1183 C CA . VAL A 1 146 ? 16.730 5.607 -19.535 1.00 68.50 146 VAL A CA 1
ATOM 1184 C C . VAL A 1 146 ? 16.623 5.824 -18.025 1.00 68.50 146 VAL A C 1
ATOM 1186 O O . VAL A 1 146 ? 16.995 4.970 -17.221 1.00 68.50 146 VAL A O 1
ATOM 1189 N N . ASP A 1 147 ? 16.151 6.995 -17.621 1.00 73.56 147 ASP A N 1
ATOM 1190 C CA . ASP A 1 147 ? 15.957 7.387 -16.221 1.00 73.56 147 ASP A CA 1
ATOM 1191 C C . ASP A 1 147 ? 14.543 7.079 -15.708 1.00 73.56 147 ASP A C 1
ATOM 1193 O O . ASP A 1 147 ? 14.341 6.894 -14.504 1.00 73.56 147 ASP A O 1
ATOM 1197 N N . THR A 1 148 ? 13.574 6.976 -16.622 1.00 80.12 148 THR A N 1
ATOM 1198 C CA . THR A 1 148 ? 12.153 6.816 -16.316 1.00 80.12 148 THR A CA 1
ATOM 1199 C C . THR A 1 148 ? 11.478 5.760 -17.184 1.00 80.12 148 THR A C 1
ATOM 1201 O O . THR A 1 148 ? 11.804 5.583 -18.352 1.00 80.12 148 THR A O 1
ATOM 1204 N N . PHE A 1 149 ? 10.500 5.057 -16.622 1.00 79.88 149 PHE A N 1
ATOM 1205 C CA . PHE A 1 149 ? 9.657 4.121 -17.361 1.00 79.88 149 PHE A CA 1
ATOM 1206 C C . PHE A 1 149 ? 8.220 4.176 -16.850 1.00 79.88 149 PHE A C 1
ATOM 1208 O O . PHE A 1 149 ? 7.939 4.729 -15.785 1.00 79.88 149 PHE A O 1
ATOM 1215 N N . VAL A 1 150 ? 7.295 3.623 -17.627 1.00 80.44 150 VAL A N 1
ATOM 1216 C CA . VAL A 1 150 ? 5.883 3.536 -17.250 1.00 80.44 150 VAL A CA 1
ATOM 1217 C C . VAL A 1 150 ? 5.601 2.116 -16.789 1.00 80.44 150 VAL A C 1
ATOM 1219 O O . VAL A 1 150 ? 5.879 1.170 -17.520 1.00 80.44 150 VAL A O 1
ATOM 1222 N N . VAL A 1 151 ? 5.053 1.974 -15.583 1.00 76.88 151 VAL A N 1
ATOM 1223 C CA . VAL A 1 151 ? 4.471 0.721 -15.096 1.00 76.88 151 VAL A CA 1
ATOM 1224 C C . VAL A 1 151 ? 3.015 0.680 -15.558 1.00 76.88 151 VAL A C 1
ATOM 1226 O O . VAL A 1 151 ? 2.213 1.497 -15.085 1.00 76.88 151 VAL A O 1
ATOM 1229 N N . PRO A 1 152 ? 2.647 -0.229 -16.476 1.00 74.19 152 PRO A N 1
ATOM 1230 C CA . PRO A 1 152 ? 1.269 -0.393 -16.915 1.00 74.19 152 PRO A CA 1
ATOM 1231 C C . PRO A 1 152 ? 0.331 -0.730 -15.752 1.00 74.19 152 PRO A C 1
ATOM 1233 O O . PRO A 1 152 ? 0.742 -1.292 -14.736 1.00 74.19 152 PRO A O 1
ATOM 1236 N N . ARG A 1 153 ? -0.961 -0.410 -15.894 1.00 69.06 153 ARG A N 1
ATOM 1237 C CA . ARG A 1 153 ? -1.948 -0.637 -14.825 1.00 69.06 153 ARG A CA 1
ATOM 1238 C C . ARG A 1 153 ? -2.059 -2.116 -14.431 1.00 69.06 153 ARG A C 1
ATOM 1240 O O . ARG A 1 153 ? -2.104 -2.430 -13.249 1.00 69.06 153 ARG A O 1
ATOM 1247 N N . ASN A 1 154 ? -2.018 -3.000 -15.422 1.00 65.31 154 ASN A N 1
ATOM 1248 C CA . ASN A 1 154 ? -2.003 -4.455 -15.262 1.00 65.31 154 ASN A CA 1
ATOM 1249 C C . ASN A 1 154 ? -0.679 -4.996 -14.693 1.00 65.31 154 ASN A C 1
ATOM 1251 O O . ASN A 1 154 ? -0.479 -6.201 -14.692 1.00 65.31 154 ASN A O 1
ATOM 1255 N N . GLU A 1 155 ? 0.247 -4.136 -14.264 1.00 69.94 155 GLU A N 1
ATOM 1256 C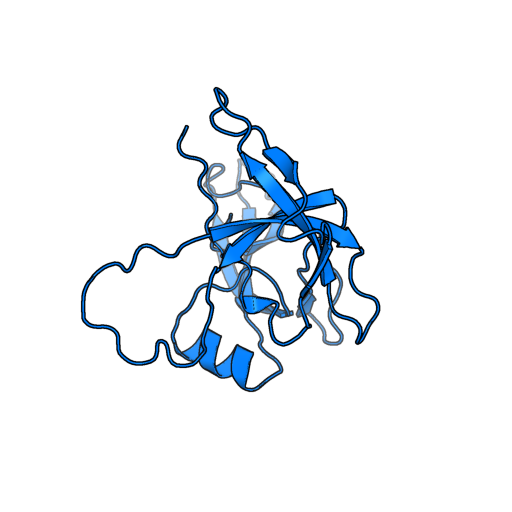 CA . GLU A 1 155 ? 1.491 -4.516 -13.593 1.00 69.94 155 GLU A CA 1
ATOM 1257 C C . GLU A 1 155 ? 1.648 -3.824 -12.232 1.00 69.94 155 GLU A C 1
ATOM 1259 O O . GLU A 1 155 ? 2.691 -3.945 -11.590 1.00 69.94 155 GLU A O 1
ATOM 1264 N N . LEU A 1 156 ? 0.627 -3.105 -11.750 1.00 68.88 156 LEU A N 1
ATOM 1265 C CA . LEU A 1 156 ? 0.698 -2.399 -10.466 1.00 68.88 156 LEU A CA 1
ATOM 1266 C C . LEU A 1 156 ? 0.836 -3.353 -9.272 1.00 68.88 156 LEU A C 1
ATOM 1268 O O . LEU A 1 156 ? 1.453 -2.998 -8.271 1.00 68.88 156 LEU A O 1
ATOM 1272 N N . PHE A 1 157 ? 0.389 -4.602 -9.383 1.00 65.31 157 PHE A N 1
ATOM 1273 C CA . PHE A 1 157 ? 0.660 -5.623 -8.364 1.00 65.31 157 PHE A CA 1
ATOM 1274 C C . PHE A 1 157 ? 2.163 -5.933 -8.185 1.00 65.31 157 PHE A C 1
ATOM 1276 O O . PHE A 1 157 ? 2.549 -6.529 -7.183 1.00 65.31 157 PHE A O 1
ATOM 1283 N N . ARG A 1 158 ? 3.052 -5.475 -9.089 1.00 65.25 158 ARG A N 1
ATOM 1284 C CA . ARG A 1 158 ? 4.515 -5.578 -8.917 1.00 65.25 158 ARG A CA 1
ATOM 1285 C C . ARG A 1 158 ? 5.061 -4.732 -7.765 1.00 65.25 158 ARG A C 1
ATOM 1287 O O . ARG A 1 158 ? 6.222 -4.906 -7.388 1.00 65.25 158 ARG A O 1
ATOM 1294 N N . PHE A 1 159 ? 4.275 -3.807 -7.214 1.00 65.75 159 PHE A N 1
ATOM 1295 C CA . PHE A 1 159 ? 4.656 -3.071 -6.014 1.00 65.75 159 PHE A CA 1
ATOM 1296 C C . PHE A 1 159 ? 4.516 -3.989 -4.781 1.00 65.75 159 PHE A C 1
ATOM 1298 O O . PHE A 1 159 ? 3.400 -4.352 -4.402 1.00 65.75 159 PHE A O 1
ATOM 1305 N N . PRO A 1 1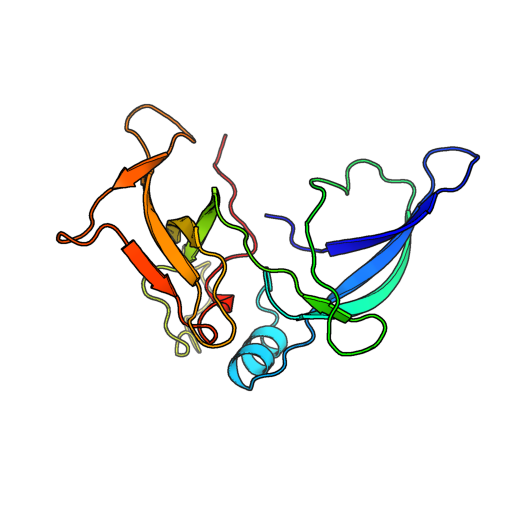60 ? 5.615 -4.372 -4.104 1.00 57.81 160 PRO A N 1
ATOM 1306 C CA . PRO A 1 160 ? 5.571 -5.313 -3.004 1.00 57.81 160 PRO A CA 1
ATOM 1307 C C . PRO A 1 160 ? 5.038 -4.666 -1.730 1.00 57.81 160 PRO A C 1
ATOM 1309 O O . PRO A 1 160 ? 5.313 -3.514 -1.394 1.00 57.81 160 PRO A O 1
ATOM 1312 N N . THR A 1 161 ? 4.382 -5.483 -0.919 1.00 51.59 161 THR A N 1
ATOM 1313 C CA . THR A 1 161 ? 3.829 -5.082 0.379 1.00 51.59 161 THR A CA 1
ATOM 1314 C C . THR A 1 161 ? 4.896 -4.964 1.476 1.00 51.59 161 THR A C 1
ATOM 1316 O O . THR A 1 161 ? 4.621 -4.470 2.566 1.00 51.59 161 THR A O 1
ATOM 1319 N N . ARG A 1 162 ? 6.160 -5.336 1.222 1.00 37.44 162 ARG A N 1
ATOM 1320 C CA . ARG A 1 162 ? 7.251 -5.258 2.208 1.00 37.44 162 ARG A CA 1
ATOM 1321 C C . ARG A 1 162 ? 8.527 -4.657 1.620 1.00 37.44 162 ARG A C 1
ATOM 1323 O O . ARG A 1 162 ? 9.423 -5.380 1.218 1.00 37.44 162 ARG A O 1
ATOM 1330 N N . TYR A 1 163 ? 8.679 -3.338 1.726 1.00 39.00 163 TYR A N 1
ATOM 1331 C CA . TYR A 1 163 ? 10.012 -2.752 1.863 1.00 39.00 163 TYR A CA 1
ATOM 1332 C C . TYR A 1 163 ? 10.391 -2.671 3.346 1.00 39.00 163 TYR A C 1
ATOM 1334 O O . TYR A 1 163 ? 9.692 -2.013 4.126 1.00 39.00 163 TYR A O 1
ATOM 1342 N N . ARG A 1 164 ? 11.443 -3.397 3.740 1.00 32.50 164 ARG A N 1
ATOM 1343 C CA . ARG A 1 164 ? 12.178 -3.191 4.991 1.00 32.50 164 ARG A CA 1
ATOM 1344 C C . ARG A 1 164 ? 13.581 -2.751 4.558 1.00 32.50 164 ARG A C 1
ATOM 1346 O O . ARG A 1 164 ? 14.343 -3.619 4.134 1.00 32.50 164 ARG A O 1
ATOM 1353 N N . PRO A 1 165 ? 13.934 -1.455 4.598 1.00 33.09 165 PRO A N 1
ATOM 1354 C CA . PRO A 1 165 ? 15.344 -1.118 4.660 1.00 33.09 165 PRO A CA 1
ATOM 1355 C C . PRO A 1 165 ? 15.828 -1.745 5.969 1.00 33.09 165 PRO A C 1
ATOM 1357 O O . PRO A 1 165 ? 15.268 -1.475 7.032 1.00 33.09 165 PRO A O 1
ATOM 1360 N N . LEU A 1 166 ? 16.738 -2.714 5.878 1.00 29.33 166 LEU A N 1
ATOM 1361 C CA . LEU A 1 166 ? 17.438 -3.198 7.062 1.00 29.33 166 LEU A CA 1
ATOM 1362 C C . LEU A 1 166 ? 18.119 -1.970 7.671 1.00 29.33 166 LEU A C 1
ATOM 1364 O O . LEU A 1 166 ? 18.864 -1.298 6.960 1.00 29.33 166 LEU A O 1
ATOM 1368 N N . TYR A 1 167 ? 17.728 -1.639 8.902 1.00 32.31 167 TYR A N 1
ATOM 1369 C CA . TYR A 1 167 ? 18.368 -0.618 9.727 1.00 32.31 167 TYR A CA 1
ATOM 1370 C C . TYR A 1 167 ? 19.814 -1.015 10.009 1.00 32.31 167 TYR A C 1
ATOM 1372 O O . TYR A 1 167 ? 20.049 -2.238 10.160 1.00 32.31 167 TYR A O 1
#

Solvent-accessible surface area (backbone atoms only — not comparable to full-atom values): 10099 Å² total; per-residue (Å²): 73,68,82,72,50,65,45,82,76,42,77,48,91,79,64,73,34,34,36,34,31,33,48,36,83,47,62,90,48,73,68,49,42,51,40,52,72,72,67,50,69,68,58,54,49,41,27,30,72,49,66,68,51,76,47,62,73,70,82,82,64,87,76,92,77,74,69,43,82,37,98,52,87,74,29,35,33,34,64,79,49,55,79,40,77,45,51,32,55,51,90,74,56,93,79,65,81,80,70,78,98,56,90,71,81,79,48,69,42,40,29,33,28,71,40,58,47,58,96,91,70,19,34,36,30,27,39,36,41,73,40,89,97,47,82,82,46,68,40,81,39,64,59,95,85,42,42,63,51,68,47,47,66,97,49,51,74,43,33,59,25,69,64,73,75,71,128

Foldseek 3Di:
DAQWDWDFDDADPPARKTKIWTWDDDDDDPLSVVCVVVVAGADFAKTATDDIDMDRDPVSDDDDFDWDDDPDPRMIGGDDAAFDKFKFFDPDDPPVVDDDDDPDPGDIWIWGFHHDDDVFFATKIFTWDDDPPDQDDTDQDADPNHGIDGQGPSRRRRGHPDDDSPD

InterPro domains:
  IPR024593 Domain of unknown function DUF3444 [PF11926] (1-159)

Sequence (167 aa):
MPRFYARIRKIFSSGFKLKITWLEPDPDDANEIEWVGEGLPVSCGKFKHGASENTEDRLMFSHLLYWEKGTCRDTYKIFPRKGRNLALFKNWNINWKSGSGNYQKYEYEFVEILSGGVEGAGIQVAYLNKVKGFVSVFSRTSKNGVDTFVVPRNELFRFPTRYRPLY

Mean predicted aligned error: 10.97 Å

Nearest PDB structures (foldseek):
  3hie-assembly2_C  TM=3.498E-01  e=9.276E+00  Saccharomyces cerevisiae

Secondary structure (DSSP, 8-state):
--S-EEEEEEEETTTTEEEEEEEEE---SHHHHHHHHTT----SEEEEEEEEEEE--STT-------EE-SSTTEEEE-PPTT-EEEEETT--TT-TT--SS-----EEEEEEEEPPPTTS-EEEEEEEEPTT-SS-EEE--BTTB-EEEE-GGGGGGS-S------

Radius of gyration: 17.73 Å; Cα contacts (8 Å, |Δi|>4): 295; chains: 1; bounding box: 48×37×48 Å

Organism: NCBI:txid47600

pLDDT: mean 73.91, std 15.24, range [29.33, 94.69]